Protein AF-A0A920T5L1-F1 (afdb_monomer)

Structure (mmCIF, N/CA/C/O backbone):
data_AF-A0A920T5L1-F1
#
_entry.id   AF-A0A920T5L1-F1
#
loop_
_atom_site.group_PDB
_atom_site.id
_atom_site.type_symbol
_atom_site.label_atom_id
_atom_site.label_alt_id
_atom_site.label_comp_id
_atom_site.label_asym_id
_atom_site.label_entity_id
_atom_site.label_seq_id
_atom_site.pdbx_PDB_ins_code
_atom_site.Cartn_x
_atom_site.Cartn_y
_atom_site.Cartn_z
_atom_site.occupancy
_atom_site.B_iso_or_equiv
_atom_site.auth_seq_id
_atom_site.auth_comp_id
_atom_site.auth_asym_id
_atom_site.auth_atom_id
_atom_site.pdbx_PDB_model_num
ATOM 1 N N . MET A 1 1 ? -18.676 1.262 4.756 1.00 69.06 1 MET A N 1
ATOM 2 C CA . MET A 1 1 ? -17.726 1.821 3.769 1.00 69.06 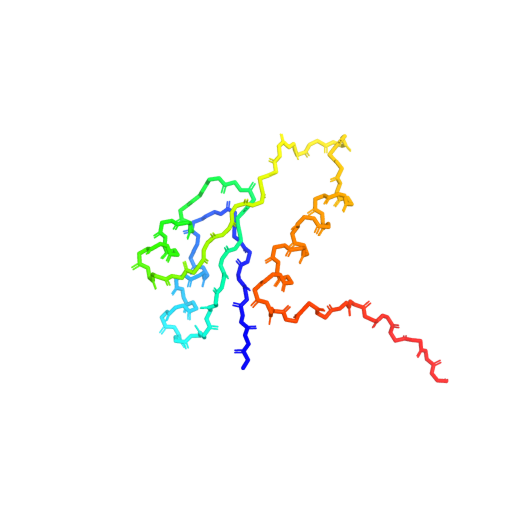1 MET A CA 1
ATOM 3 C C . MET A 1 1 ? -16.386 1.119 3.953 1.00 69.06 1 MET A C 1
ATOM 5 O O . MET A 1 1 ? -16.065 0.809 5.092 1.00 69.06 1 MET A O 1
ATOM 9 N N . ARG A 1 2 ? -15.668 0.789 2.875 1.00 80.31 2 ARG A N 1
ATOM 10 C CA . ARG A 1 2 ? -14.374 0.086 2.916 1.00 80.31 2 ARG A CA 1
ATOM 11 C C . ARG A 1 2 ? -13.327 1.006 2.296 1.00 80.31 2 ARG A C 1
ATOM 13 O O . ARG A 1 2 ? -13.587 1.509 1.207 1.00 80.31 2 ARG A O 1
ATOM 20 N N . ILE A 1 3 ? -12.212 1.259 2.980 1.00 90.94 3 ILE A N 1
ATOM 21 C CA . ILE A 1 3 ? -11.214 2.246 2.539 1.00 90.94 3 ILE A CA 1
ATOM 22 C C . ILE A 1 3 ? -9.856 1.578 2.328 1.00 90.94 3 ILE A C 1
ATOM 24 O O . ILE A 1 3 ? -9.392 0.833 3.191 1.00 90.94 3 ILE A O 1
ATOM 28 N N . ALA A 1 4 ? -9.223 1.892 1.197 1.00 92.88 4 ALA A N 1
ATOM 29 C CA . ALA A 1 4 ? -7.798 1.685 0.977 1.00 92.88 4 ALA A CA 1
ATOM 30 C C . ALA A 1 4 ? -7.053 3.017 1.012 1.00 92.88 4 ALA A C 1
ATOM 32 O O . ALA A 1 4 ? -7.581 4.039 0.573 1.00 92.88 4 ALA A O 1
ATOM 33 N N . VAL A 1 5 ? -5.811 2.982 1.486 1.00 95.19 5 VAL A N 1
ATOM 34 C CA . VAL A 1 5 ? -4.895 4.125 1.469 1.00 95.19 5 VAL A CA 1
ATOM 35 C C . VAL A 1 5 ? -3.694 3.782 0.600 1.00 95.19 5 VAL A C 1
ATOM 37 O O . VAL A 1 5 ? -3.021 2.788 0.851 1.00 95.19 5 VAL A O 1
ATOM 40 N N . LEU A 1 6 ? -3.412 4.608 -0.406 1.00 95.94 6 LEU A N 1
ATOM 41 C CA . LEU A 1 6 ? -2.188 4.512 -1.199 1.00 95.94 6 LEU A CA 1
ATOM 42 C C . LEU A 1 6 ? -1.135 5.437 -0.579 1.00 95.94 6 LEU A C 1
ATOM 44 O O . LEU A 1 6 ? -1.412 6.618 -0.361 1.00 95.94 6 LEU A O 1
ATOM 48 N N . ALA A 1 7 ? 0.053 4.917 -0.272 1.00 96.00 7 ALA A N 1
ATOM 49 C CA . ALA A 1 7 ? 1.102 5.676 0.402 1.00 96.00 7 ALA A CA 1
ATOM 50 C C . ALA A 1 7 ? 2.502 5.377 -0.152 1.00 96.00 7 ALA A C 1
ATOM 52 O O . ALA A 1 7 ? 2.849 4.239 -0.431 1.00 96.00 7 ALA A O 1
ATOM 53 N N . SER A 1 8 ? 3.331 6.418 -0.231 1.00 95.31 8 SER A N 1
ATOM 54 C CA . SER A 1 8 ? 4.692 6.344 -0.794 1.00 95.31 8 SER A CA 1
ATOM 55 C C . SER A 1 8 ? 5.752 6.955 0.130 1.00 95.31 8 SER A C 1
ATOM 57 O O . SER A 1 8 ? 6.859 7.277 -0.305 1.00 95.31 8 SER A O 1
ATOM 59 N N . GLY A 1 9 ? 5.420 7.236 1.392 1.00 93.75 9 GLY A N 1
ATOM 60 C CA . GLY A 1 9 ? 6.242 8.095 2.249 1.00 93.75 9 GLY A CA 1
ATOM 61 C C . GLY A 1 9 ? 6.001 7.911 3.743 1.00 93.75 9 GLY A C 1
ATOM 62 O O . GLY A 1 9 ? 5.780 6.799 4.217 1.00 93.75 9 GLY A O 1
ATOM 63 N N . SER A 1 10 ? 6.058 9.017 4.490 1.00 94.69 10 SER A N 1
ATOM 64 C CA . SER A 1 10 ? 6.016 9.026 5.961 1.00 94.69 10 SER A CA 1
ATOM 65 C C . SER A 1 10 ? 4.734 8.440 6.561 1.00 94.69 10 SER A C 1
ATOM 67 O O . SER A 1 10 ? 4.757 7.973 7.693 1.00 94.69 10 SER A O 1
ATOM 69 N N . GLY A 1 11 ? 3.621 8.456 5.820 1.00 94.44 11 GLY A N 1
ATOM 70 C CA . GLY A 1 11 ? 2.338 7.925 6.285 1.00 94.44 11 GLY A CA 1
ATOM 71 C C . GLY A 1 11 ? 1.625 8.815 7.308 1.00 94.44 11 GLY A C 1
ATOM 72 O O . GLY A 1 11 ? 0.769 8.327 8.035 1.00 94.44 11 GLY A O 1
ATOM 73 N N . THR A 1 12 ? 1.925 10.117 7.362 1.00 95.75 12 THR A N 1
ATOM 74 C CA . THR A 1 12 ? 1.267 11.059 8.292 1.00 95.75 12 THR A CA 1
ATOM 75 C C . THR A 1 12 ? -0.252 11.107 8.116 1.00 95.75 12 THR A C 1
ATOM 77 O O . THR A 1 12 ? -0.980 11.133 9.103 1.00 95.75 12 THR A O 1
ATOM 80 N N . ILE A 1 13 ? -0.746 11.052 6.874 1.00 95.69 13 ILE A N 1
ATOM 81 C CA . ILE A 1 13 ? -2.190 10.983 6.597 1.00 95.69 13 ILE A CA 1
ATOM 82 C C . ILE A 1 13 ? -2.767 9.644 7.064 1.00 95.69 13 ILE A C 1
ATOM 84 O O . ILE A 1 13 ? -3.817 9.635 7.693 1.00 95.69 13 ILE A O 1
ATOM 88 N N . LEU A 1 14 ? -2.075 8.525 6.818 1.00 95.81 14 LEU A N 1
ATOM 89 C CA . LEU A 1 14 ? -2.501 7.209 7.308 1.00 95.81 14 LEU A CA 1
ATOM 90 C C . LEU A 1 14 ? -2.649 7.221 8.836 1.00 95.81 14 LEU A C 1
ATOM 92 O O . LEU A 1 14 ? -3.672 6.783 9.352 1.00 95.81 14 LEU A O 1
ATOM 96 N N . GLN A 1 15 ? -1.668 7.785 9.541 1.00 96.25 15 GLN A N 1
ATOM 97 C CA . GLN A 1 15 ? -1.700 7.940 10.993 1.00 96.25 15 GLN A CA 1
ATOM 98 C C . GLN A 1 15 ? -2.903 8.782 11.450 1.00 96.25 15 GLN A C 1
ATOM 100 O O . GLN A 1 15 ? -3.668 8.339 12.302 1.00 96.25 15 GLN A O 1
ATOM 105 N N . ALA A 1 16 ? -3.140 9.937 10.820 1.00 96.88 16 ALA A N 1
ATOM 106 C CA . ALA A 1 16 ? -4.290 10.785 11.135 1.00 96.88 16 ALA A CA 1
ATOM 107 C C . ALA A 1 16 ? -5.639 10.089 10.859 1.00 96.88 16 ALA A C 1
ATOM 109 O O . ALA A 1 16 ? -6.591 10.245 11.620 1.00 96.88 16 ALA A O 1
ATOM 110 N N . MET A 1 17 ? -5.735 9.289 9.791 1.00 96.31 17 MET A N 1
ATOM 111 C CA . MET A 1 17 ? -6.940 8.513 9.484 1.00 96.31 17 MET A CA 1
ATOM 112 C C . MET A 1 17 ? -7.200 7.419 10.532 1.00 96.31 17 MET A C 1
ATOM 114 O O . MET A 1 17 ? -8.353 7.197 10.902 1.00 96.31 17 MET A O 1
ATOM 118 N N . ILE A 1 18 ? -6.146 6.762 11.029 1.00 95.19 18 ILE A N 1
ATOM 119 C CA . ILE A 1 18 ? -6.233 5.776 12.118 1.00 95.19 18 ILE A CA 1
ATOM 120 C C . ILE A 1 18 ? -6.705 6.450 13.411 1.00 95.19 18 ILE A C 1
ATOM 122 O O . ILE A 1 18 ? -7.630 5.959 14.052 1.00 95.19 18 ILE A O 1
ATOM 126 N N . GLU A 1 19 ? -6.127 7.599 13.767 1.00 96.69 19 GLU A N 1
ATOM 127 C CA . GLU A 1 19 ? -6.521 8.383 14.948 1.00 96.69 19 GLU A CA 1
ATOM 128 C C . GLU A 1 19 ? -7.979 8.855 14.868 1.00 96.69 19 GLU A C 1
ATOM 130 O O . GLU A 1 19 ? -8.707 8.818 15.859 1.00 96.69 19 GLU A O 1
ATOM 135 N N . ALA A 1 20 ? -8.445 9.205 13.668 1.00 96.31 20 ALA A N 1
ATOM 136 C CA . ALA A 1 20 ? -9.842 9.530 13.395 1.00 96.31 20 ALA A CA 1
ATOM 137 C C . ALA A 1 20 ? -10.773 8.296 13.341 1.00 96.31 20 ALA A C 1
ATOM 139 O O . ALA A 1 20 ? -11.952 8.437 13.016 1.00 96.31 20 ALA A O 1
ATOM 140 N N . SER A 1 21 ? -10.272 7.092 13.650 1.00 94.69 21 SER A N 1
ATOM 141 C CA . SER A 1 21 ? -11.027 5.829 13.629 1.00 94.69 21 SER A CA 1
ATOM 142 C C . SER A 1 21 ? -11.683 5.521 12.277 1.00 94.69 21 SER A C 1
ATOM 144 O O . SER A 1 21 ? -12.752 4.910 12.201 1.00 94.69 21 SER A O 1
ATOM 146 N N . ILE A 1 22 ? -11.045 5.937 11.181 1.00 93.25 22 ILE A N 1
ATOM 147 C CA . ILE A 1 22 ? -11.510 5.624 9.832 1.00 93.25 22 ILE A CA 1
ATOM 148 C C . ILE A 1 22 ? -11.286 4.122 9.569 1.00 93.25 22 ILE A C 1
ATOM 150 O O . ILE A 1 22 ? -10.188 3.618 9.812 1.00 93.25 22 ILE A O 1
ATOM 154 N N . PRO A 1 23 ? -12.284 3.378 9.050 1.00 90.06 23 PRO A N 1
ATOM 155 C CA . PRO A 1 23 ? -12.182 1.932 8.846 1.00 90.06 23 PRO A CA 1
ATOM 156 C C . PRO A 1 23 ? -11.355 1.587 7.595 1.00 90.06 23 PRO A C 1
ATOM 158 O O . PRO A 1 23 ? -11.891 1.259 6.529 1.00 90.06 23 PRO A O 1
ATOM 161 N N . ILE A 1 24 ? -10.034 1.677 7.731 1.00 93.38 24 ILE A N 1
ATOM 162 C CA . ILE A 1 24 ? -9.053 1.329 6.700 1.00 93.38 24 ILE A CA 1
ATOM 163 C C . ILE A 1 24 ? -8.877 -0.190 6.673 1.00 93.38 24 ILE A C 1
ATOM 165 O O . ILE A 1 24 ? -8.638 -0.817 7.700 1.00 93.38 24 ILE A O 1
ATOM 169 N N . GLN A 1 25 ? -8.999 -0.784 5.490 1.00 93.12 25 GLN A N 1
ATOM 170 C CA . GLN A 1 25 ? -8.893 -2.233 5.297 1.00 93.12 25 GLN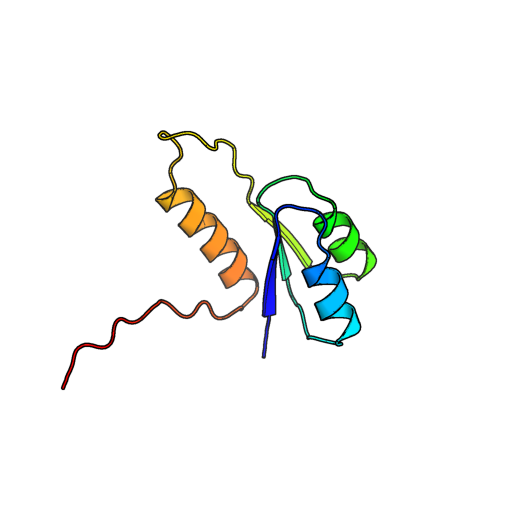 A CA 1
ATOM 171 C C . GLN A 1 25 ? -7.602 -2.650 4.611 1.00 93.12 25 GLN A C 1
ATOM 173 O O . GLN A 1 25 ? -7.186 -3.793 4.763 1.00 93.12 25 GLN A O 1
ATOM 178 N N . LEU A 1 26 ? -6.994 -1.741 3.852 1.00 94.12 26 LEU A N 1
ATOM 179 C CA . LEU A 1 26 ? -5.797 -2.015 3.078 1.00 94.12 26 LEU A CA 1
ATOM 180 C C . LEU A 1 26 ? -4.944 -0.753 2.961 1.00 94.12 26 LEU A C 1
ATOM 182 O O . LEU A 1 26 ? -5.454 0.342 2.719 1.00 94.12 26 LEU A O 1
ATOM 186 N N . VAL A 1 27 ? -3.636 -0.926 3.077 1.00 95.75 27 VAL A N 1
ATOM 187 C CA . VAL A 1 27 ? -2.635 0.047 2.657 1.00 95.75 27 VAL A CA 1
ATOM 188 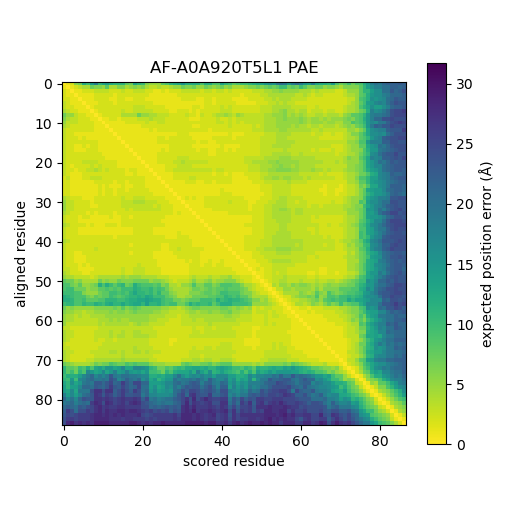C C . VAL A 1 27 ? -1.909 -0.525 1.446 1.00 95.75 27 VAL A C 1
ATOM 190 O O . VAL A 1 27 ? -1.487 -1.680 1.467 1.00 95.75 27 VAL A O 1
ATOM 193 N N . VAL A 1 28 ? -1.785 0.274 0.389 1.00 95.81 28 VAL A N 1
ATOM 194 C CA . VAL A 1 28 ? -1.013 -0.068 -0.807 1.00 95.81 28 VAL A CA 1
ATOM 195 C C . VAL A 1 28 ? 0.183 0.866 -0.899 1.00 95.81 28 VAL A C 1
ATOM 197 O O . VAL A 1 28 ? 0.015 2.084 -0.818 1.00 95.81 28 VAL A O 1
ATOM 200 N N . THR A 1 29 ? 1.382 0.318 -1.071 1.00 96.56 29 THR A N 1
ATOM 201 C CA . THR A 1 29 ? 2.603 1.117 -1.241 1.00 96.56 29 THR A CA 1
ATOM 202 C C . THR A 1 29 ? 3.273 0.842 -2.575 1.00 96.56 29 THR A C 1
ATOM 204 O O . THR A 1 29 ? 3.232 -0.278 -3.076 1.00 96.56 29 THR A O 1
ATOM 207 N N . ASP A 1 30 ? 3.879 1.877 -3.162 1.00 95.06 30 ASP A N 1
ATOM 208 C CA . ASP A 1 30 ? 4.617 1.775 -4.430 1.00 95.06 30 ASP A CA 1
ATOM 209 C C . ASP A 1 30 ? 6.120 1.521 -4.238 1.00 95.06 30 ASP A C 1
ATOM 211 O O . ASP A 1 30 ? 6.853 1.296 -5.200 1.00 95.06 30 ASP A O 1
ATOM 215 N N . ARG A 1 31 ? 6.586 1.573 -2.987 1.00 93.62 31 ARG A N 1
ATOM 216 C CA . ARG A 1 31 ? 7.971 1.368 -2.551 1.00 93.62 31 ARG A CA 1
ATOM 217 C C . ARG A 1 31 ? 8.026 1.163 -1.042 1.00 93.62 31 ARG A C 1
ATOM 219 O O . ARG A 1 31 ? 7.089 1.536 -0.332 1.00 93.62 31 ARG A O 1
ATOM 226 N N . GLU A 1 32 ? 9.167 0.685 -0.552 1.00 95.44 32 GLU A N 1
ATOM 227 C CA . GLU A 1 32 ? 9.441 0.643 0.884 1.00 95.44 32 GLU A CA 1
ATOM 228 C C . GLU A 1 32 ? 9.352 2.044 1.503 1.00 95.44 32 GLU A C 1
ATOM 230 O O . GLU A 1 32 ? 9.993 3.000 1.056 1.00 95.44 32 GLU A O 1
ATOM 235 N N . CYS A 1 33 ? 8.515 2.182 2.530 1.00 95.88 33 CYS A N 1
ATOM 236 C CA . CYS A 1 33 ? 8.309 3.451 3.212 1.00 95.88 33 CYS A CA 1
ATOM 237 C C . CYS A 1 33 ? 7.765 3.273 4.635 1.00 95.88 33 CYS A C 1
ATOM 239 O O . CYS A 1 33 ? 7.304 2.205 5.038 1.00 95.88 33 CYS A O 1
ATOM 241 N N . THR A 1 34 ? 7.781 4.357 5.415 1.00 96.94 34 THR A N 1
ATOM 242 C CA . THR A 1 34 ? 7.327 4.360 6.815 1.00 96.94 34 THR A CA 1
ATOM 243 C C . THR A 1 34 ? 5.854 3.971 6.967 1.00 96.94 34 THR A C 1
ATOM 245 O O . THR A 1 34 ? 5.487 3.364 7.975 1.00 96.94 34 THR A O 1
ATOM 248 N N . ALA A 1 35 ? 5.012 4.259 5.968 1.00 96.69 35 ALA A N 1
ATOM 249 C CA . ALA A 1 35 ? 3.598 3.886 5.981 1.00 96.69 35 ALA A CA 1
ATOM 250 C C . ALA A 1 35 ? 3.371 2.372 6.156 1.00 96.69 35 ALA A C 1
ATOM 252 O O . ALA A 1 35 ? 2.391 1.971 6.780 1.00 96.69 35 ALA A O 1
ATOM 253 N N . GLU A 1 36 ? 4.298 1.531 5.696 1.00 97.44 36 GLU A N 1
ATOM 254 C CA . GLU A 1 36 ? 4.221 0.077 5.873 1.00 97.44 36 GLU A CA 1
ATOM 255 C C . GLU A 1 36 ? 4.375 -0.351 7.329 1.00 97.44 36 GLU A C 1
ATOM 257 O O . GLU A 1 36 ? 3.639 -1.205 7.830 1.00 97.44 36 GLU A O 1
ATOM 262 N N . THR A 1 37 ? 5.301 0.299 8.040 1.00 97.38 37 THR A N 1
ATOM 263 C CA . THR A 1 37 ? 5.480 0.095 9.480 1.00 97.38 37 THR A CA 1
ATOM 264 C C . THR A 1 37 ? 4.225 0.523 10.239 1.00 97.38 37 THR A C 1
ATOM 266 O O . THR A 1 37 ? 3.797 -0.174 11.158 1.00 97.38 37 THR A O 1
ATOM 269 N N . ILE A 1 38 ? 3.614 1.648 9.850 1.00 96.88 38 ILE A N 1
ATOM 270 C CA . ILE A 1 38 ? 2.371 2.143 10.459 1.00 96.88 38 ILE A CA 1
ATOM 271 C C . ILE A 1 38 ? 1.228 1.146 10.227 1.00 96.88 38 ILE A C 1
ATOM 273 O O . ILE A 1 38 ? 0.542 0.790 11.184 1.00 96.88 38 ILE A O 1
ATOM 277 N N . ALA A 1 39 ? 1.051 0.650 8.999 1.00 95.75 39 ALA A N 1
ATOM 278 C CA . ALA A 1 39 ? 0.025 -0.342 8.671 1.00 95.75 39 ALA A CA 1
ATOM 279 C C . ALA A 1 39 ? 0.197 -1.629 9.494 1.00 95.75 39 ALA A C 1
ATOM 281 O O . ALA A 1 39 ? -0.735 -2.064 10.172 1.00 95.75 39 ALA A O 1
ATOM 282 N N . THR A 1 40 ? 1.418 -2.172 9.517 1.00 96.06 40 THR A N 1
ATOM 283 C CA . THR A 1 40 ? 1.752 -3.409 10.237 1.00 96.06 40 THR A CA 1
ATOM 284 C C . THR A 1 40 ? 1.504 -3.276 11.740 1.00 96.06 40 THR A C 1
ATOM 286 O O . THR A 1 40 ? 0.866 -4.137 12.339 1.00 96.06 40 THR A O 1
ATOM 289 N N . ARG A 1 41 ? 1.943 -2.171 12.364 1.00 96.75 41 ARG A N 1
ATOM 290 C CA . ARG A 1 41 ? 1.741 -1.919 13.806 1.00 96.75 41 ARG A CA 1
ATOM 291 C C . ARG A 1 41 ? 0.271 -1.818 14.205 1.00 96.75 41 ARG A C 1
ATOM 293 O O . ARG A 1 41 ? -0.067 -2.142 15.338 1.00 96.75 41 ARG A O 1
ATOM 300 N N . ASN A 1 42 ? -0.584 -1.372 13.289 1.00 95.38 42 ASN A N 1
ATOM 301 C CA . ASN A 1 42 ? -2.020 -1.227 13.515 1.00 95.38 42 ASN A CA 1
ATOM 302 C C . ASN A 1 42 ? -2.831 -2.433 13.003 1.00 95.38 42 ASN A C 1
ATOM 304 O O . ASN A 1 42 ? -4.056 -2.365 12.974 1.00 95.38 42 ASN A O 1
ATOM 308 N N . ASN A 1 43 ? -2.172 -3.538 12.623 1.00 94.94 43 ASN A N 1
ATOM 309 C CA . ASN A 1 43 ? -2.799 -4.749 12.074 1.00 94.94 43 ASN A CA 1
ATOM 310 C C . ASN A 1 43 ? -3.685 -4.485 10.841 1.00 94.94 43 ASN A C 1
ATOM 312 O O . ASN A 1 43 ? -4.701 -5.150 10.635 1.00 94.94 43 ASN A O 1
ATOM 316 N N . ILE A 1 44 ? -3.308 -3.505 10.018 1.00 94.25 44 ILE A N 1
ATOM 317 C CA . ILE A 1 44 ? -3.983 -3.198 8.756 1.00 94.25 44 ILE A CA 1
ATOM 318 C C . ILE A 1 44 ? -3.307 -4.004 7.649 1.00 94.25 44 ILE A C 1
ATOM 320 O O . ILE A 1 44 ? -2.078 -4.092 7.608 1.00 94.25 44 ILE A O 1
ATOM 324 N N . ALA A 1 45 ? -4.098 -4.583 6.741 1.00 94.25 45 ALA A N 1
ATOM 325 C CA . ALA A 1 45 ? -3.546 -5.315 5.608 1.00 94.25 45 ALA A CA 1
ATOM 326 C C . ALA A 1 45 ? -2.649 -4.395 4.768 1.00 94.25 45 ALA A C 1
ATOM 328 O O . ALA A 1 45 ? -2.984 -3.234 4.528 1.00 94.25 45 ALA A O 1
ATOM 329 N N . LEU A 1 46 ? -1.519 -4.926 4.313 1.00 94.94 46 LEU A N 1
ATOM 330 C CA . LEU A 1 46 ? -0.526 -4.198 3.537 1.00 94.94 46 LEU A CA 1
ATOM 331 C C . LEU A 1 46 ? -0.192 -4.989 2.275 1.00 94.94 46 LEU A C 1
ATOM 333 O O . LEU A 1 46 ? 0.092 -6.183 2.350 1.00 94.94 46 LEU A O 1
ATOM 337 N N . VAL A 1 47 ? -0.186 -4.307 1.134 1.00 95.50 47 VAL A N 1
ATOM 338 C CA . VAL A 1 47 ? 0.307 -4.840 -0.139 1.00 95.50 47 VAL A CA 1
ATOM 339 C C . VAL A 1 47 ? 1.273 -3.829 -0.744 1.00 95.50 47 VAL A C 1
ATOM 341 O O . VAL A 1 47 ? 0.931 -2.660 -0.902 1.00 95.50 47 VAL A O 1
ATOM 344 N N . ARG A 1 48 ? 2.471 -4.275 -1.118 1.00 95.12 48 ARG A N 1
ATOM 345 C CA . ARG A 1 48 ? 3.393 -3.467 -1.918 1.00 95.12 48 ARG A CA 1
ATOM 346 C C . ARG A 1 48 ? 3.213 -3.827 -3.390 1.00 95.12 48 ARG A C 1
ATOM 348 O O . ARG A 1 48 ? 3.440 -4.974 -3.765 1.00 95.12 48 ARG A O 1
ATOM 355 N N . VAL A 1 49 ? 2.809 -2.858 -4.205 1.00 95.25 49 VAL A N 1
ATOM 356 C CA . VAL A 1 49 ? 2.818 -2.955 -5.671 1.00 95.25 49 VAL A CA 1
ATOM 357 C C . VAL A 1 49 ? 4.017 -2.148 -6.135 1.00 95.25 49 VAL A C 1
ATOM 359 O O . VAL A 1 49 ? 3.951 -0.930 -6.242 1.00 95.25 49 VAL A O 1
ATOM 362 N N . GLU A 1 50 ? 5.160 -2.806 -6.282 1.00 93.25 50 GLU A N 1
ATOM 363 C CA . GLU A 1 50 ? 6.433 -2.104 -6.402 1.00 93.25 50 GLU A CA 1
ATOM 364 C C . GLU A 1 50 ? 6.598 -1.402 -7.752 1.00 93.25 50 GLU A C 1
ATOM 366 O O . GLU A 1 50 ? 6.486 -1.996 -8.825 1.00 93.25 50 GLU A O 1
ATOM 371 N N . ARG A 1 51 ? 6.917 -0.109 -7.693 1.00 89.94 51 ARG A N 1
ATOM 372 C CA . ARG A 1 51 ? 7.228 0.696 -8.864 1.00 89.94 51 ARG A CA 1
ATOM 373 C C . ARG A 1 51 ? 8.733 0.702 -9.123 1.00 89.94 51 ARG A C 1
ATOM 375 O O . ARG A 1 51 ? 9.490 1.426 -8.479 1.00 89.94 51 ARG A O 1
ATOM 382 N N . ASN A 1 52 ? 9.144 -0.022 -10.160 1.00 84.81 52 ASN A N 1
ATOM 383 C CA . ASN A 1 52 ? 10.560 -0.217 -10.500 1.00 84.81 52 ASN A CA 1
ATOM 384 C C . ASN A 1 52 ? 11.216 0.954 -11.258 1.00 84.81 52 ASN A C 1
ATOM 386 O O . ASN A 1 52 ? 12.439 1.015 -11.362 1.00 84.81 52 ASN A O 1
ATOM 390 N N . SER A 1 53 ? 10.436 1.883 -11.824 1.00 87.69 53 SER A N 1
ATOM 391 C CA . SER A 1 53 ? 10.974 3.022 -12.579 1.00 87.69 53 SER A CA 1
ATOM 392 C C . SER A 1 53 ? 10.094 4.264 -12.482 1.00 87.69 53 SER A C 1
ATOM 394 O O . SER A 1 53 ? 8.862 4.204 -12.487 1.00 87.69 53 SER A O 1
ATOM 396 N N . TYR A 1 54 ? 10.750 5.424 -12.448 1.00 81.56 54 TYR A N 1
ATOM 397 C CA . TYR A 1 54 ? 10.112 6.742 -12.483 1.00 81.56 54 TYR A CA 1
ATOM 398 C C . TYR A 1 54 ? 10.305 7.461 -13.827 1.00 81.56 54 TYR A C 1
ATOM 400 O O . TYR A 1 54 ? 9.821 8.580 -13.997 1.00 81.56 54 TYR A O 1
ATOM 408 N N . GLY A 1 55 ? 11.003 6.818 -14.769 1.00 86.94 55 GLY A N 1
ATOM 409 C CA . GLY A 1 55 ? 11.314 7.353 -16.091 1.00 86.94 55 GLY A CA 1
ATOM 410 C C . GLY A 1 55 ? 10.143 7.294 -17.074 1.00 86.94 55 GLY A C 1
ATOM 411 O O . GLY A 1 55 ? 9.037 6.868 -16.742 1.00 86.94 55 GLY A O 1
ATOM 412 N N . LYS A 1 56 ? 10.402 7.736 -18.309 1.00 83.62 56 LYS A N 1
ATOM 413 C CA . LYS A 1 56 ? 9.405 7.749 -19.393 1.00 83.62 56 LYS A CA 1
ATOM 414 C C . LYS A 1 56 ? 9.043 6.349 -19.889 1.00 83.62 56 LYS A C 1
ATOM 416 O O . LYS A 1 56 ? 7.913 6.157 -20.312 1.00 83.62 56 LYS A O 1
ATOM 421 N N . ASP A 1 57 ? 9.961 5.397 -19.759 1.00 86.31 57 ASP A N 1
ATOM 422 C CA . ASP A 1 57 ? 9.773 4.003 -20.188 1.00 86.31 57 ASP A CA 1
ATOM 423 C C . ASP A 1 57 ? 8.962 3.173 -19.181 1.00 86.31 57 ASP A C 1
ATOM 425 O O . ASP A 1 57 ? 8.819 1.963 -19.325 1.00 86.31 57 ASP A O 1
ATOM 429 N N . PHE A 1 58 ? 8.462 3.808 -18.117 1.00 89.56 58 PHE A N 1
ATOM 430 C CA . PHE A 1 58 ? 7.629 3.143 -17.132 1.00 89.56 58 PHE A CA 1
ATOM 431 C C . PHE A 1 58 ? 6.240 2.856 -17.706 1.00 89.56 58 PHE A C 1
ATOM 433 O O . PHE A 1 58 ? 5.494 3.784 -18.032 1.00 89.56 58 PHE A O 1
ATOM 440 N N . ASP A 1 59 ? 5.884 1.575 -17.760 1.00 90.31 59 ASP A N 1
ATOM 441 C CA . ASP A 1 59 ? 4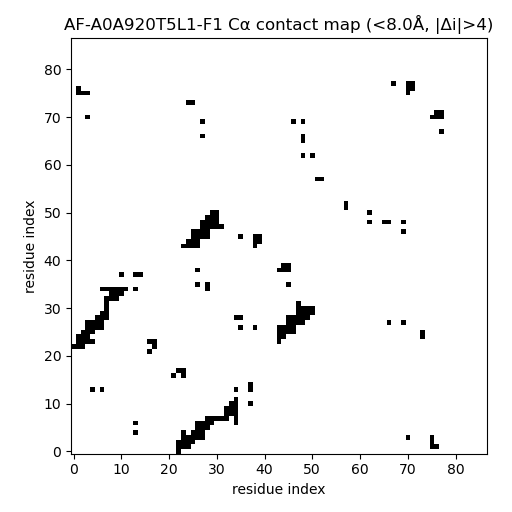.559 1.121 -18.165 1.00 90.31 59 ASP A CA 1
ATOM 442 C C . ASP A 1 59 ? 3.521 1.437 -17.077 1.00 90.31 59 ASP A C 1
ATOM 444 O O . ASP A 1 59 ? 3.328 0.709 -16.099 1.00 90.31 59 ASP A O 1
ATOM 448 N N . ARG A 1 60 ? 2.862 2.586 -17.244 1.00 91.12 60 ARG A N 1
ATOM 449 C CA . ARG A 1 60 ? 1.825 3.075 -16.330 1.00 91.12 60 ARG A CA 1
ATOM 450 C C . ARG A 1 60 ? 0.536 2.275 -16.431 1.00 91.12 60 ARG A C 1
ATOM 452 O O . ARG A 1 60 ? -0.185 2.216 -15.436 1.00 91.12 60 ARG A O 1
ATOM 459 N N . ASP A 1 61 ? 0.242 1.700 -17.590 1.00 92.62 61 ASP A N 1
ATOM 460 C CA . ASP A 1 61 ? -1.012 0.988 -17.826 1.00 92.62 61 ASP A CA 1
ATOM 461 C C . ASP A 1 61 ? -0.984 -0.358 -17.106 1.00 92.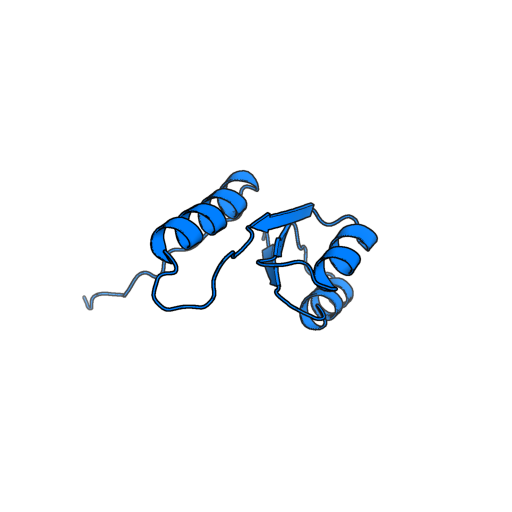62 61 ASP A C 1
ATOM 463 O O . ASP A 1 61 ? -1.909 -0.678 -16.352 1.00 92.62 61 ASP A O 1
ATOM 467 N N . THR A 1 62 ? 0.130 -1.084 -17.231 1.00 92.38 62 THR A N 1
ATOM 468 C CA . THR A 1 62 ? 0.367 -2.322 -16.481 1.00 92.38 62 THR A CA 1
ATOM 469 C C . THR A 1 62 ? 0.363 -2.055 -14.979 1.00 92.38 62 THR A C 1
ATOM 471 O O . THR A 1 62 ? -0.405 -2.682 -14.252 1.00 92.38 62 THR A O 1
ATOM 474 N N . TYR A 1 63 ? 1.109 -1.051 -14.509 1.00 92.81 63 TYR A N 1
ATOM 475 C CA . TYR A 1 63 ? 1.132 -0.708 -13.084 1.00 92.81 63 TYR A CA 1
ATOM 476 C C . TYR A 1 63 ? -0.250 -0.316 -12.538 1.00 92.81 63 TYR A C 1
ATOM 478 O O . TYR A 1 63 ? -0.635 -0.692 -11.432 1.00 92.81 63 TYR A O 1
ATOM 486 N N . THR A 1 64 ? -1.040 0.422 -13.321 1.00 92.56 64 THR A N 1
ATOM 487 C CA . THR A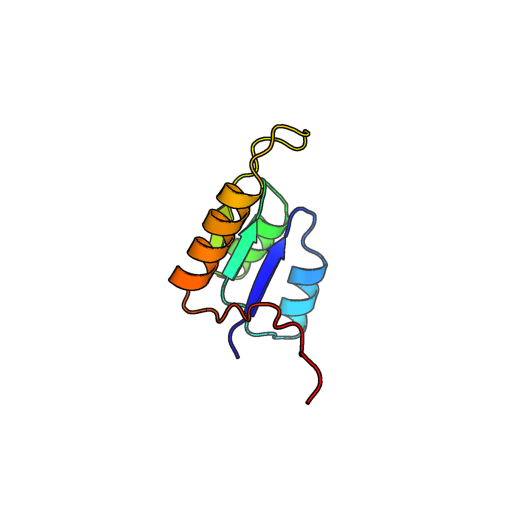 1 64 ? -2.413 0.773 -12.934 1.00 92.56 64 THR A CA 1
ATOM 488 C C . THR A 1 64 ? -3.288 -0.474 -12.814 1.00 92.56 64 THR A C 1
ATOM 490 O O . THR A 1 64 ? -4.089 -0.565 -11.881 1.00 92.56 64 THR A O 1
ATOM 493 N N . CYS A 1 65 ? -3.124 -1.454 -13.710 1.00 93.69 65 CYS A N 1
ATOM 494 C CA . CYS A 1 65 ? -3.811 -2.740 -13.606 1.00 93.69 65 CYS A CA 1
ATOM 495 C C . CYS A 1 65 ? -3.388 -3.513 -12.351 1.00 93.69 65 CYS A C 1
ATOM 497 O O . CYS A 1 65 ? -4.257 -4.008 -11.641 1.00 93.69 65 CYS A O 1
ATOM 499 N N . GLU A 1 66 ? -2.098 -3.548 -12.023 1.00 93.31 66 GLU A N 1
ATOM 500 C CA . GLU A 1 66 ? -1.592 -4.214 -10.815 1.00 93.31 66 GLU A CA 1
ATOM 501 C C . GLU A 1 66 ? -2.153 -3.583 -9.530 1.00 93.31 66 GLU A C 1
ATOM 503 O O . GLU A 1 66 ? -2.640 -4.288 -8.642 1.00 93.31 66 GLU A O 1
ATOM 508 N N . VAL A 1 67 ? -2.169 -2.247 -9.446 1.00 92.75 67 VAL A N 1
ATOM 509 C CA . VAL A 1 67 ? -2.778 -1.520 -8.319 1.00 92.75 67 VAL A CA 1
ATOM 510 C C . VAL A 1 67 ? -4.280 -1.796 -8.235 1.00 92.75 67 VAL A C 1
ATOM 512 O O . VAL A 1 67 ? -4.806 -2.051 -7.150 1.00 92.75 67 VAL A O 1
ATOM 515 N N . ARG A 1 68 ? -4.990 -1.770 -9.369 1.00 92.69 68 ARG A N 1
ATOM 516 C CA . ARG A 1 68 ? -6.420 -2.105 -9.431 1.00 92.69 68 ARG A CA 1
ATOM 517 C C . ARG A 1 68 ? -6.668 -3.520 -8.912 1.00 92.69 68 ARG A C 1
ATOM 519 O O . ARG A 1 68 ? -7.578 -3.719 -8.108 1.00 92.69 68 ARG A O 1
ATOM 526 N N . ASP A 1 69 ? -5.877 -4.487 -9.355 1.00 91.12 69 ASP A N 1
ATOM 527 C CA . ASP A 1 69 ? -6.057 -5.892 -9.000 1.00 91.12 69 ASP A CA 1
ATOM 528 C C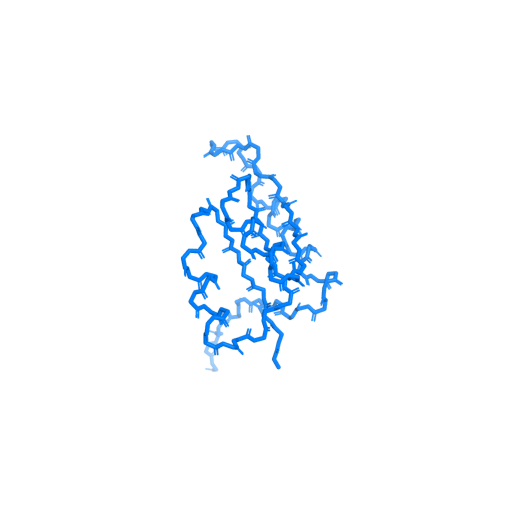 . ASP A 1 69 ? -5.799 -6.117 -7.505 1.00 91.12 69 ASP A C 1
ATOM 530 O O . ASP A 1 69 ? -6.592 -6.796 -6.846 1.00 91.12 69 ASP A O 1
ATOM 534 N N . ALA A 1 70 ? -4.801 -5.436 -6.927 1.00 89.56 70 ALA A N 1
ATOM 535 C CA . ALA A 1 70 ? -4.579 -5.416 -5.481 1.00 89.56 70 ALA A CA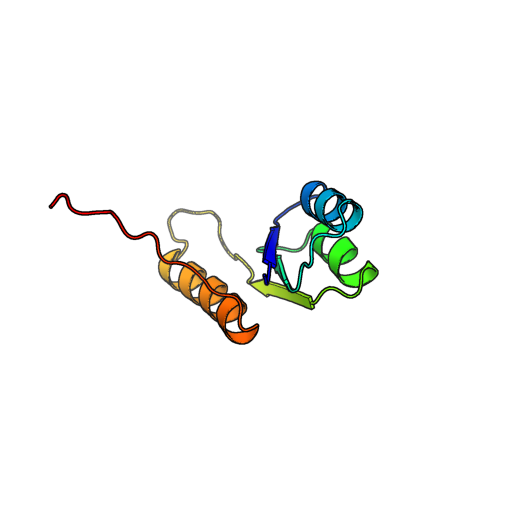 1
ATOM 536 C C . ALA A 1 70 ? -5.811 -4.911 -4.702 1.00 89.56 70 ALA A C 1
ATOM 538 O O . ALA A 1 70 ? -6.159 -5.468 -3.660 1.00 89.56 70 ALA A O 1
ATOM 539 N N . LEU A 1 71 ? -6.518 -3.901 -5.222 1.00 88.50 71 LEU A N 1
ATOM 540 C CA . LEU A 1 71 ? -7.716 -3.336 -4.589 1.00 88.50 71 LEU A CA 1
ATOM 541 C C . LEU A 1 71 ? -8.947 -4.253 -4.731 1.00 88.50 71 LEU A C 1
ATOM 543 O O . LEU A 1 71 ? -9.709 -4.430 -3.770 1.00 88.50 71 LEU A O 1
ATOM 547 N N . ILE A 1 72 ? -9.128 -4.882 -5.897 1.00 83.19 72 ILE A N 1
ATOM 548 C CA . ILE A 1 72 ? -10.253 -5.791 -6.178 1.00 83.19 72 ILE A CA 1
ATOM 549 C C . ILE A 1 72 ? -10.186 -7.048 -5.303 1.00 83.19 72 ILE A C 1
ATOM 551 O O . ILE A 1 72 ? -11.216 -7.462 -4.760 1.00 83.19 72 ILE A O 1
ATOM 555 N N . VAL A 1 73 ? -8.994 -7.625 -5.100 1.00 68.06 73 VAL A N 1
ATOM 556 C CA . VAL A 1 73 ? -8.798 -8.821 -4.253 1.00 68.06 73 VAL A CA 1
ATOM 557 C C . VAL A 1 73 ? -9.305 -8.586 -2.824 1.00 68.06 73 VAL A C 1
ATOM 559 O O . VAL A 1 73 ? -9.899 -9.472 -2.209 1.00 68.06 73 VAL A O 1
ATOM 562 N N . THR A 1 74 ? -9.187 -7.359 -2.320 1.00 65.06 74 THR A N 1
ATOM 563 C CA . THR A 1 74 ? -9.696 -6.949 -1.000 1.00 65.06 74 THR A CA 1
ATOM 564 C C . THR A 1 74 ? -11.187 -6.579 -0.950 1.00 65.06 74 THR A C 1
ATOM 566 O O . THR A 1 74 ? -11.687 -6.179 0.105 1.00 65.06 74 THR A O 1
ATOM 569 N N . LYS A 1 75 ? -11.948 -6.745 -2.046 1.00 63.53 75 LYS A N 1
ATOM 570 C CA . LYS A 1 75 ? -13.361 -6.319 -2.176 1.00 63.53 75 LYS A CA 1
ATOM 571 C C . LYS A 1 75 ? -13.565 -4.822 -1.879 1.00 63.53 75 LYS A C 1
ATOM 573 O O . LYS A 1 75 ? -14.587 -4.432 -1.304 1.00 63.53 75 LYS A O 1
ATOM 578 N N . LEU A 1 76 ? -12.590 -3.986 -2.232 1.00 59.62 76 LEU A N 1
ATOM 579 C CA . LEU A 1 76 ? -12.722 -2.530 -2.214 1.00 59.62 76 LEU A CA 1
ATOM 580 C C . LEU A 1 76 ? -13.295 -2.075 -3.560 1.00 59.62 76 LEU A C 1
ATOM 582 O O . LEU A 1 76 ? -12.846 -2.520 -4.612 1.00 59.62 76 LEU A O 1
ATOM 586 N N . ILE A 1 77 ? -14.324 -1.224 -3.533 1.00 49.03 77 ILE A N 1
ATOM 587 C CA . ILE A 1 77 ? -14.943 -0.710 -4.760 1.00 49.03 77 ILE A CA 1
ATOM 588 C C . ILE A 1 77 ? -14.042 0.389 -5.319 1.00 49.03 77 ILE A C 1
ATOM 590 O O . ILE A 1 77 ? -13.897 1.447 -4.710 1.00 49.03 77 ILE A O 1
ATOM 594 N N . LEU A 1 78 ? -13.463 0.132 -6.488 1.00 47.72 78 LEU A N 1
ATOM 595 C CA . LEU A 1 78 ? -12.821 1.137 -7.322 1.00 47.72 78 LEU A CA 1
ATOM 596 C C . LEU A 1 78 ? -13.921 1.756 -8.189 1.00 47.72 78 LEU A C 1
ATOM 598 O O . LEU A 1 78 ? -14.469 1.076 -9.054 1.00 47.72 78 LEU A O 1
ATOM 602 N N . LEU A 1 79 ? -14.311 3.002 -7.918 1.00 45.19 79 LEU A N 1
ATOM 603 C CA . LEU A 1 79 ? -15.225 3.717 -8.808 1.00 45.19 79 LEU A CA 1
ATOM 604 C C . LEU A 1 79 ? -14.407 4.244 -9.998 1.00 45.19 79 LEU A C 1
ATOM 606 O O . LEU A 1 79 ? -13.523 5.075 -9.779 1.00 45.19 79 LEU A O 1
ATOM 610 N N . PRO A 1 80 ? -14.644 3.779 -11.237 1.00 42.56 80 PRO A N 1
ATOM 611 C CA . PRO A 1 80 ? -14.055 4.414 -12.407 1.00 42.56 80 PRO A CA 1
ATOM 612 C C . PRO A 1 80 ? -14.594 5.843 -12.548 1.00 42.56 80 PRO A C 1
ATOM 614 O O . PRO A 1 80 ? -15.764 6.113 -12.270 1.00 42.56 80 PRO A O 1
ATOM 617 N N . TRP A 1 81 ? -13.730 6.762 -12.983 1.00 39.91 81 TRP A N 1
ATOM 618 C CA . TRP A 1 81 ? -14.120 8.124 -13.339 1.00 39.91 81 TRP A CA 1
ATOM 619 C C . TRP A 1 81 ? -15.070 8.076 -14.537 1.00 39.91 81 TRP A C 1
ATOM 621 O O . TRP A 1 81 ? -14.652 7.802 -15.661 1.00 39.91 81 TRP A O 1
ATOM 631 N N . GLN A 1 82 ? -16.355 8.321 -14.295 1.00 42.31 82 GLN A N 1
ATOM 632 C CA . GLN A 1 82 ? -17.350 8.441 -15.349 1.00 42.31 82 GLN A CA 1
ATOM 633 C C . GLN A 1 82 ? -17.451 9.923 -15.711 1.00 42.31 82 GLN A C 1
ATOM 635 O O . GLN A 1 82 ? -18.013 10.719 -14.958 1.00 42.31 82 GLN A O 1
ATOM 640 N N . ALA A 1 83 ? -16.858 10.309 -16.843 1.00 45.06 83 ALA A N 1
ATOM 641 C CA . ALA A 1 83 ? -17.157 11.599 -17.447 1.00 45.06 83 ALA A CA 1
ATOM 642 C C . ALA A 1 83 ? -18.652 11.600 -17.792 1.00 45.06 83 ALA A C 1
ATOM 644 O O . ALA A 1 83 ? -19.119 10.781 -18.581 1.00 45.06 83 ALA A O 1
ATOM 645 N N . SER A 1 84 ? -19.410 12.466 -17.129 1.00 52.47 84 SER A N 1
ATOM 646 C CA . SER A 1 84 ? -20.806 12.730 -17.451 1.00 52.47 84 SER A CA 1
ATOM 647 C C . SER A 1 84 ? -20.891 13.320 -18.858 1.00 52.47 84 SER A C 1
ATOM 649 O O . SER A 1 84 ? -20.405 14.432 -19.073 1.00 52.47 84 SER A O 1
ATOM 651 N N . GLU A 1 85 ? -21.508 12.611 -19.801 1.00 47.50 85 GLU A N 1
ATOM 652 C CA . GLU A 1 85 ? -22.004 13.252 -21.021 1.00 47.50 85 GLU A CA 1
ATOM 653 C C . GLU A 1 85 ? -23.291 14.031 -20.700 1.00 47.50 85 GLU A C 1
ATOM 655 O O . GLU A 1 85 ? -24.074 13.591 -19.850 1.00 47.50 85 GLU A O 1
ATOM 660 N N . PRO A 1 86 ? -23.498 15.213 -21.307 1.00 62.56 86 PRO A N 1
ATOM 661 C CA . PRO A 1 86 ? -24.696 16.004 -21.077 1.00 62.56 86 PRO A CA 1
ATOM 662 C C . PRO A 1 86 ? -25.906 15.362 -21.771 1.00 62.56 86 PRO A C 1
ATOM 664 O O . PRO A 1 86 ? -25.793 14.856 -22.887 1.00 62.56 86 PRO A O 1
ATOM 667 N N . PHE A 1 87 ? -27.036 15.389 -21.063 1.00 58.44 87 PHE A N 1
ATOM 668 C CA . PHE A 1 87 ? -28.367 14.980 -21.523 1.00 58.44 87 PHE A CA 1
ATOM 669 C C . P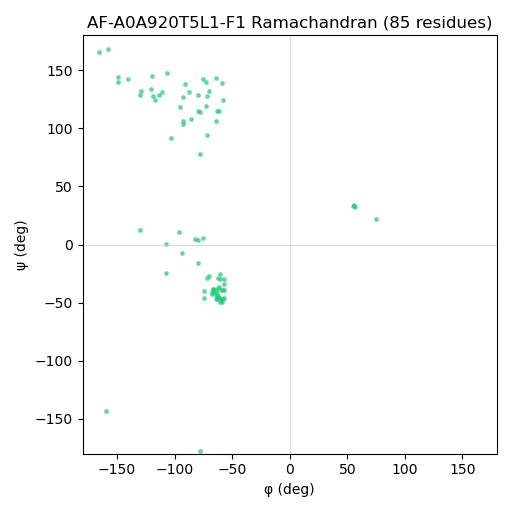HE A 1 87 ? -28.833 15.727 -22.777 1.00 58.44 87 PHE A C 1
ATOM 671 O O . PHE A 1 87 ? -28.506 16.931 -22.900 1.00 58.44 87 PHE A O 1
#

Foldseek 3Di:
DEDEAEDAEQCPVVVVCVVVVPRYAEYEYQDDYNNVVVCVVVVHHYDYLHQPDPDPPGDPVVSVVVVVVVCVVSVHDDDPDDDDDDD

Sequence (87 aa):
MRIAVLASGSGTILQAMIEASIPIQLVVTDRECTAETIATRNNIALVRVERNSYGKDFDRDTYTCEVRDALIVTKLILLPWQASEPF

Solvent-accessible surface area (backbone atoms only — not comparable to full-atom values): 5392 Å² total; per-residue (Å²): 132,72,36,72,46,81,45,75,38,78,32,64,64,60,52,52,40,52,76,69,66,50,66,60,58,35,37,38,22,43,51,95,38,52,34,56,58,54,31,56,77,67,74,31,44,76,46,77,56,72,62,91,60,90,60,89,89,45,64,58,67,62,51,52,49,54,53,48,50,61,38,48,78,70,74,38,85,80,80,76,90,73,81,80,76,84,132

Radius of gyration: 14.58 Å; Cα contacts (8 Å, |Δi|>4): 112; chains: 1; bounding box: 40×25×36 Å

pLDDT: mean 85.9, std 16.24, range [39.91, 97.44]

Mean predicted aligned error: 7.44 Å

Secondary structure (DSSP, 8-state):
--EEEEESS--HHHHHHHHTT--EEEEEESSS-HHHHHHHHTT-EEEE------STT--HHHHHHHHHHHHHHTT------------

Nearest PDB structures (foldseek):
  3da8-assembly1_A  TM=8.447E-01  e=1.010E-05  Mycobacterium tuberculosis
  3da8-assembly3_B  TM=8.556E-01  e=2.471E-05  Mycobacterium tuberculosis
  4xsu-assembly1_B  TM=4.830E-01  e=6.585E-01  Nostoc sp. PCC 7120 = FACHB-418
  7lm7-assembly1_A  TM=4.974E-01  e=1.404E+00  Streptococcus pseudopneumoniae 5247
  4xsu-assembly1_A  TM=4.833E-01  e=1.981E+00  Nostoc sp. PCC 7120 = FACHB-418